Protein AF-A0A967GU86-F1 (afdb_monomer)

pLDDT: mean 85.0, std 12.87, range [40.53, 95.56]

Radius of gyration: 17.32 Å; Cα contacts (8 Å, |Δi|>4): 101; chains: 1; bounding box: 34×34×47 Å

Sequence (94 aa):
YPNPEVDLSVGIPFVNMADTWKYNDTGANLGTAWKEPGYNDNGAGWKSGPGLFGYETSSIPAPGIQTQFTNPRDNNPYIITYYYRKEFDYNGPL

Solvent-accessible surface area (backbone atoms only — not comparable to full-atom values): 6398 Å² total; per-residue (Å²): 131,87,70,86,82,67,59,74,89,59,67,82,75,73,72,60,73,68,40,72,30,38,34,28,79,73,43,72,88,68,79,76,58,73,79,44,90,88,47,80,68,88,48,93,59,49,45,75,39,36,34,45,70,43,65,82,91,70,93,60,69,87,86,44,72,60,25,78,47,75,55,56,86,76,39,85,74,72,50,89,51,73,47,78,47,75,91,64,87,80,89,69,87,132

Secondary structure (DSSP, 8-state):
---TT--TTS---SS-TTSEEEEE-S----TTGGGSTT----STTEEEEES-EE---SPPPTT--SEEPPPGGG-SS-----EEE------S--

Structure (mmCIF, N/CA/C/O backbone):
data_AF-A0A967GU86-F1
#
_entry.id   AF-A0A967GU86-F1
#
loop_
_atom_site.group_PDB
_atom_site.id
_atom_site.type_symbol
_atom_site.label_atom_id
_atom_site.label_alt_id
_atom_site.label_comp_id
_atom_site.label_asym_id
_atom_site.label_entity_id
_atom_site.label_seq_id
_atom_site.pdbx_PDB_ins_code
_atom_site.Cartn_x
_atom_site.Cartn_y
_atom_site.Cartn_z
_atom_site.occupancy
_atom_site.B_iso_or_equiv
_atom_site.auth_seq_id
_atom_site.auth_comp_id
_atom_site.auth_asym_id
_atom_site.auth_atom_id
_atom_site.pdbx_PDB_model_num
ATOM 1 N N . TYR A 1 1 ? -20.017 -11.281 32.203 1.00 40.53 1 TYR A N 1
ATOM 2 C CA . TYR A 1 1 ? -19.364 -12.603 32.224 1.00 40.53 1 TYR A CA 1
ATOM 3 C C . TYR A 1 1 ? -18.650 -12.780 30.895 1.00 40.53 1 TYR A C 1
ATOM 5 O O . TYR A 1 1 ? -19.309 -12.560 29.885 1.00 40.53 1 TYR A O 1
ATOM 13 N N . PRO A 1 2 ? -17.336 -13.053 30.860 1.00 43.22 2 PRO A N 1
ATOM 14 C CA . PRO A 1 2 ? -16.642 -13.277 29.595 1.00 43.22 2 PRO A CA 1
ATOM 15 C C . PRO A 1 2 ? -17.167 -14.574 28.962 1.00 43.22 2 PRO A C 1
ATOM 17 O O . PRO A 1 2 ? -17.330 -15.573 29.661 1.00 43.22 2 PRO A O 1
ATOM 20 N N . ASN A 1 3 ? -17.500 -14.528 27.670 1.00 59.19 3 ASN A N 1
ATOM 21 C CA . ASN A 1 3 ? -18.000 -15.680 26.922 1.00 59.19 3 ASN A CA 1
ATOM 22 C C . ASN A 1 3 ? -16.839 -16.663 26.663 1.00 59.19 3 ASN A C 1
ATOM 24 O O . ASN A 1 3 ? -15.860 -16.256 26.036 1.00 59.19 3 ASN A O 1
ATOM 28 N N . PRO A 1 4 ? -16.910 -17.924 27.123 1.00 59.06 4 PRO A N 1
ATOM 29 C CA . PRO A 1 4 ? -15.799 -18.875 27.035 1.00 59.06 4 PRO A CA 1
ATOM 30 C C . PRO A 1 4 ? -15.572 -19.482 25.637 1.00 59.06 4 PRO A C 1
ATOM 32 O O . PRO A 1 4 ? -14.639 -20.258 25.474 1.00 59.06 4 PRO A O 1
ATOM 35 N N . GLU A 1 5 ? -16.386 -19.145 24.631 1.00 61.22 5 GLU A N 1
ATOM 36 C CA . GLU A 1 5 ? -16.219 -19.633 23.247 1.00 61.22 5 GLU A CA 1
ATOM 37 C C . GLU A 1 5 ? -15.182 -18.860 22.423 1.00 61.22 5 GLU A C 1
ATOM 39 O O . GLU A 1 5 ? -14.833 -19.287 21.323 1.00 61.22 5 GLU A O 1
ATOM 44 N N . VAL A 1 6 ? -14.682 -17.723 22.916 1.00 55.06 6 VAL A N 1
ATOM 45 C CA . VAL A 1 6 ? -13.652 -16.970 22.193 1.00 55.06 6 VAL A CA 1
ATOM 46 C C . VAL A 1 6 ? -12.288 -17.550 22.548 1.00 55.06 6 VAL A C 1
ATOM 48 O O . VAL A 1 6 ? -11.677 -17.181 23.552 1.00 55.06 6 VAL A O 1
ATOM 51 N N . ASP A 1 7 ? -11.815 -18.471 21.715 1.00 55.88 7 ASP A N 1
ATOM 52 C CA . ASP A 1 7 ? -10.434 -18.934 21.754 1.00 55.88 7 ASP A CA 1
ATOM 53 C C . ASP A 1 7 ? -9.490 -17.794 21.337 1.00 55.88 7 ASP A C 1
ATOM 55 O O . ASP A 1 7 ? -9.282 -17.523 20.157 1.00 55.88 7 ASP A O 1
ATOM 59 N N . LEU A 1 8 ? -8.906 -17.117 22.326 1.00 53.56 8 LEU A N 1
ATOM 60 C CA . LEU A 1 8 ? -7.917 -16.058 22.107 1.00 53.56 8 LEU A CA 1
ATOM 61 C C . LEU A 1 8 ? -6.564 -16.594 21.596 1.00 53.56 8 LEU A C 1
ATOM 63 O O . LEU A 1 8 ? -5.692 -15.790 21.266 1.00 53.56 8 LEU A O 1
ATOM 67 N N . SER A 1 9 ? -6.365 -17.920 21.533 1.00 57.72 9 SER A N 1
ATOM 68 C CA . SER A 1 9 ? -5.174 -18.528 20.921 1.00 57.72 9 SER A CA 1
ATOM 69 C C . SER A 1 9 ? -5.218 -18.483 19.390 1.00 57.72 9 SER A C 1
ATOM 71 O O . SER A 1 9 ? -4.170 -18.461 18.742 1.00 57.72 9 SER A O 1
ATOM 73 N N . VAL A 1 10 ? -6.419 -18.357 18.818 1.00 55.62 10 VAL A N 1
ATOM 74 C CA . VAL A 1 10 ? -6.652 -18.014 17.416 1.00 55.62 10 VAL A CA 1
ATOM 75 C C . VAL A 1 10 ? -7.020 -16.535 17.376 1.00 55.62 10 VAL A C 1
ATOM 77 O O . VAL A 1 10 ? -8.189 -16.160 17.377 1.00 55.62 10 VAL A O 1
ATOM 80 N N . GLY A 1 11 ? -6.013 -15.658 17.396 1.00 58.12 11 GLY A N 1
ATOM 81 C CA . GLY A 1 11 ? -6.254 -14.232 17.181 1.00 58.12 11 GLY A CA 1
ATOM 82 C C . GLY A 1 11 ? -7.068 -14.044 15.900 1.00 58.12 11 GLY A C 1
ATOM 83 O O . GLY A 1 11 ? -6.681 -14.569 14.861 1.00 58.12 11 GLY A O 1
ATOM 84 N N . ILE A 1 12 ? -8.204 -13.345 15.969 1.00 63.28 12 ILE A N 1
ATOM 85 C CA . ILE A 1 12 ? -9.011 -13.035 14.783 1.00 63.28 12 ILE A CA 1
ATOM 86 C C . ILE A 1 12 ? -8.168 -12.082 13.923 1.00 63.28 12 ILE A C 1
ATOM 88 O O . ILE A 1 12 ? -7.927 -10.949 14.357 1.00 63.28 12 ILE A O 1
ATOM 92 N N . PRO A 1 13 ? -7.666 -12.503 12.746 1.00 72.56 13 PRO A N 1
ATOM 93 C CA . PRO A 1 13 ? -6.835 -11.625 11.943 1.00 72.56 13 PRO A CA 1
ATOM 94 C C . PRO A 1 13 ? -7.732 -10.556 11.316 1.00 72.56 13 PRO A C 1
ATOM 96 O O . PRO A 1 13 ? -8.529 -10.843 10.427 1.00 72.56 13 PRO A O 1
ATOM 99 N N . PHE A 1 14 ? -7.601 -9.311 11.775 1.00 79.69 14 PHE A N 1
ATOM 100 C CA . PHE A 1 14 ? -8.302 -8.169 11.173 1.00 79.69 14 PHE A CA 1
ATOM 101 C C . PHE A 1 14 ? -7.799 -7.857 9.758 1.00 79.69 14 PHE A C 1
ATOM 103 O O . PHE A 1 14 ? -8.517 -7.259 8.960 1.00 79.69 14 PHE A O 1
ATOM 110 N N . VAL A 1 15 ? -6.557 -8.249 9.459 1.00 84.44 15 VAL A N 1
ATOM 111 C CA . VAL A 1 15 ? -5.903 -8.040 8.169 1.00 84.44 15 VAL A CA 1
ATOM 112 C C . VAL A 1 15 ? -5.019 -9.243 7.850 1.00 84.44 15 VAL A C 1
ATOM 114 O O . VAL A 1 15 ? -4.199 -9.646 8.677 1.00 84.44 15 VAL A O 1
ATOM 117 N N . ASN A 1 16 ? -5.151 -9.796 6.645 1.00 84.81 16 ASN A N 1
ATOM 118 C CA . ASN A 1 16 ? -4.296 -10.875 6.142 1.00 84.81 16 ASN A CA 1
ATOM 119 C C . ASN A 1 16 ? -3.265 -10.361 5.130 1.00 84.81 16 ASN A C 1
ATOM 121 O O . ASN A 1 16 ? -3.445 -9.333 4.479 1.00 84.81 16 ASN A O 1
ATOM 125 N N . MET A 1 17 ? -2.187 -11.126 4.937 1.00 79.19 17 MET A N 1
ATOM 126 C CA . MET A 1 17 ? -1.090 -10.750 4.034 1.00 79.19 17 MET A CA 1
ATOM 127 C C . MET A 1 17 ? -1.532 -10.570 2.572 1.00 79.19 17 MET A C 1
ATOM 129 O O . MET A 1 17 ? -1.007 -9.701 1.884 1.00 79.19 17 MET A O 1
ATOM 133 N N . ALA A 1 18 ? -2.495 -11.369 2.107 1.00 82.69 18 ALA A N 1
ATOM 134 C CA . ALA A 1 18 ? -3.021 -11.321 0.740 1.00 82.69 18 ALA A CA 1
ATOM 135 C C . ALA A 1 18 ? -4.283 -10.452 0.600 1.00 82.69 18 ALA A C 1
ATOM 137 O O . ALA A 1 18 ? -4.869 -10.402 -0.483 1.00 82.69 18 ALA A O 1
ATOM 138 N N . ASP A 1 19 ? -4.717 -9.777 1.671 1.00 91.31 19 ASP A N 1
ATOM 139 C CA . ASP A 1 19 ? -5.876 -8.893 1.596 1.00 91.31 19 ASP A CA 1
ATOM 140 C C . ASP A 1 19 ? -5.672 -7.829 0.522 1.00 91.31 19 ASP A C 1
ATOM 142 O O . ASP A 1 19 ? -4.555 -7.401 0.241 1.00 91.31 19 ASP A O 1
ATOM 146 N N . THR A 1 20 ? -6.771 -7.363 -0.066 1.00 94.31 20 THR A N 1
ATOM 147 C CA . THR A 1 20 ? -6.720 -6.180 -0.924 1.00 94.31 20 THR A CA 1
ATOM 148 C C . THR A 1 20 ? -6.524 -4.937 -0.064 1.00 94.31 20 THR A C 1
ATOM 150 O O . THR A 1 20 ? -7.292 -4.704 0.878 1.00 94.31 20 THR A O 1
ATOM 153 N N . TRP A 1 21 ? -5.517 -4.143 -0.422 1.00 94.75 21 TRP A N 1
ATOM 154 C CA . TRP A 1 21 ? -5.221 -2.831 0.141 1.00 94.75 21 TRP A CA 1
ATOM 155 C C . TRP A 1 21 ? -5.513 -1.741 -0.884 1.00 94.75 21 TRP A C 1
ATOM 157 O O . TRP A 1 21 ? -5.467 -1.958 -2.099 1.00 94.75 21 TRP A O 1
ATOM 167 N N . LYS A 1 22 ? -5.767 -0.540 -0.377 1.00 95.50 22 LYS A N 1
ATOM 168 C CA . LYS A 1 22 ? -5.655 0.701 -1.134 1.00 95.50 22 LYS A CA 1
ATOM 169 C C . LYS A 1 22 ? -4.202 1.152 -1.090 1.00 95.50 22 LYS A C 1
ATOM 171 O O . LYS A 1 22 ? -3.568 1.083 -0.041 1.00 95.50 22 LYS A O 1
ATOM 176 N N . TYR A 1 23 ? -3.663 1.611 -2.206 1.00 95.38 23 TYR A N 1
ATOM 177 C CA . TYR A 1 23 ? -2.296 2.109 -2.261 1.00 95.38 23 TYR A CA 1
ATOM 178 C C . TYR A 1 23 ? -2.191 3.345 -3.143 1.00 95.38 23 TYR A C 1
ATOM 180 O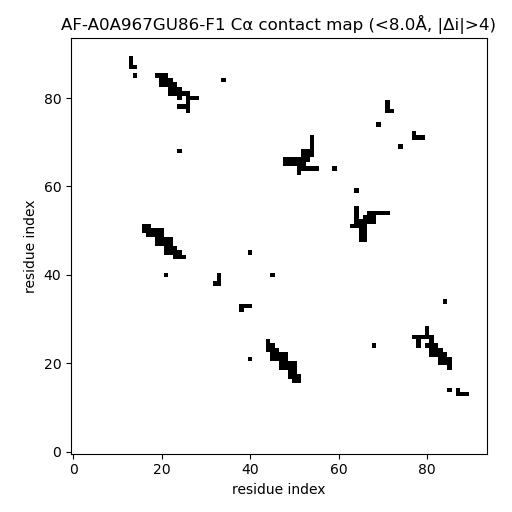 O . TYR A 1 23 ? -2.968 3.514 -4.079 1.00 95.38 23 TYR A O 1
ATOM 188 N N . ASN A 1 24 ? -1.220 4.201 -2.846 1.00 95.19 24 ASN A N 1
ATOM 189 C CA . ASN A 1 24 ? -0.868 5.348 -3.666 1.00 95.19 24 ASN A CA 1
ATOM 190 C C . ASN A 1 24 ? 0.625 5.282 -3.989 1.00 95.19 24 ASN A C 1
ATOM 192 O O . ASN A 1 24 ? 1.472 5.364 -3.098 1.00 95.19 24 ASN A O 1
ATOM 196 N N . ASP A 1 25 ? 0.915 5.109 -5.275 1.00 93.38 25 ASP A N 1
ATOM 197 C CA . ASP A 1 25 ? 2.248 4.965 -5.859 1.00 93.38 25 ASP A CA 1
ATOM 198 C C . ASP A 1 25 ? 2.672 6.206 -6.661 1.00 93.38 25 ASP A C 1
ATOM 200 O O . ASP A 1 25 ? 3.577 6.125 -7.480 1.00 93.38 25 ASP A O 1
ATOM 204 N N . THR A 1 26 ? 2.025 7.360 -6.453 1.00 91.69 26 THR A N 1
ATOM 205 C CA . THR A 1 26 ? 2.280 8.578 -7.250 1.00 91.69 26 THR A CA 1
ATOM 206 C C . THR A 1 26 ? 3.514 9.372 -6.814 1.00 91.69 26 THR A C 1
ATOM 208 O O . THR A 1 26 ? 3.938 10.281 -7.524 1.00 91.69 26 THR A O 1
ATOM 211 N N . GLY A 1 27 ? 4.071 9.084 -5.632 1.00 90.00 27 GLY A N 1
ATOM 212 C CA . GLY A 1 27 ? 5.141 9.879 -5.020 1.00 90.00 27 GLY A CA 1
ATOM 213 C C . GLY A 1 27 ? 4.698 11.229 -4.446 1.00 90.00 27 GLY A C 1
ATOM 214 O O . GLY A 1 27 ? 5.540 11.993 -3.976 1.00 90.00 27 GLY A O 1
ATOM 215 N N . ALA A 1 28 ? 3.398 11.539 -4.456 1.00 89.75 28 ALA A N 1
ATOM 216 C CA . ALA A 1 28 ? 2.867 12.760 -3.859 1.00 89.75 28 ALA A CA 1
ATOM 217 C C . ALA A 1 28 ? 3.031 12.758 -2.332 1.00 89.75 28 ALA A C 1
ATOM 219 O O . ALA A 1 28 ? 2.754 11.759 -1.682 1.00 89.75 28 ALA A O 1
ATOM 220 N N . ASN A 1 29 ? 3.401 13.890 -1.728 1.00 90.69 29 ASN A N 1
ATOM 221 C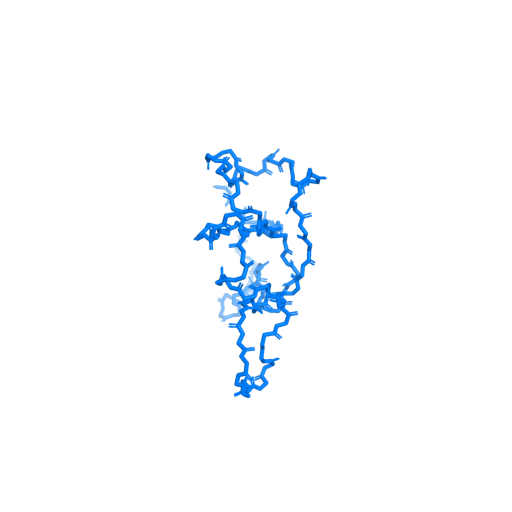 CA . ASN A 1 29 ? 3.394 14.017 -0.269 1.00 90.69 29 ASN A CA 1
ATOM 222 C C . ASN A 1 29 ? 1.958 14.253 0.233 1.00 90.69 29 ASN A C 1
ATOM 224 O O . ASN A 1 29 ? 1.445 15.368 0.146 1.00 90.69 29 ASN A O 1
ATOM 228 N N . LEU A 1 30 ? 1.323 13.215 0.784 1.00 91.44 30 LEU A N 1
ATOM 229 C CA . LEU A 1 30 ? -0.042 13.286 1.329 1.00 91.44 30 LEU A CA 1
ATOM 230 C C . LEU A 1 30 ? -0.108 13.877 2.752 1.00 91.44 30 LEU A C 1
ATOM 232 O O . LEU A 1 30 ? -1.186 13.962 3.346 1.00 91.44 30 LEU A O 1
ATOM 236 N N . GLY A 1 31 ? 1.035 14.262 3.327 1.00 91.38 31 GLY A N 1
ATOM 237 C CA . GLY A 1 31 ? 1.130 14.774 4.690 1.00 91.38 31 GLY A CA 1
ATOM 238 C C . GLY A 1 31 ? 0.707 13.735 5.731 1.00 91.38 31 GLY A C 1
ATOM 239 O O . GLY A 1 31 ? 1.071 12.562 5.649 1.00 91.38 31 GLY A O 1
ATOM 240 N N . THR A 1 32 ? -0.054 14.169 6.734 1.00 92.06 32 THR A N 1
ATOM 241 C CA . THR A 1 32 ? -0.491 13.328 7.860 1.00 92.06 32 THR A CA 1
ATOM 242 C C . THR A 1 32 ? -1.965 12.947 7.817 1.00 92.06 32 THR A C 1
ATOM 244 O O . THR A 1 32 ? -2.357 12.078 8.581 1.00 92.06 32 THR A O 1
ATOM 247 N N . ALA A 1 33 ? -2.778 13.551 6.948 1.00 93.38 33 ALA A N 1
ATOM 248 C CA . ALA A 1 33 ? -4.223 13.320 6.938 1.00 93.38 33 ALA A CA 1
ATOM 249 C C . ALA A 1 33 ? -4.613 11.935 6.391 1.00 93.38 33 ALA A C 1
ATOM 251 O O . ALA A 1 33 ? -5.640 11.396 6.776 1.00 93.38 33 ALA A O 1
ATOM 252 N N . TRP A 1 34 ? -3.793 11.340 5.517 1.00 92.94 34 TRP A N 1
ATOM 253 C CA . TRP A 1 34 ? -4.112 10.085 4.819 1.00 92.94 34 TRP A CA 1
ATOM 254 C C . TRP A 1 34 ? -4.339 8.878 5.742 1.00 92.94 34 TRP A C 1
ATOM 256 O O . TRP A 1 34 ? -5.037 7.937 5.373 1.00 92.94 34 TRP A O 1
ATOM 266 N N . LYS A 1 35 ? -3.737 8.887 6.935 1.00 91.69 35 LYS A N 1
ATOM 267 C CA . LYS A 1 35 ? -3.832 7.798 7.920 1.00 91.69 35 LYS A CA 1
ATOM 268 C C . LYS A 1 35 ? -5.042 7.926 8.847 1.00 91.69 35 LYS A C 1
ATOM 270 O O . LYS A 1 35 ? -5.301 7.007 9.615 1.00 91.69 35 LYS A O 1
ATOM 275 N N . GLU A 1 36 ? -5.752 9.052 8.805 1.00 93.38 36 GLU A N 1
ATOM 276 C CA . GLU A 1 36 ? -6.925 9.252 9.650 1.00 93.38 36 GLU A CA 1
ATOM 277 C C . GLU A 1 36 ? -8.080 8.342 9.185 1.00 93.38 36 GLU A C 1
ATOM 279 O O . GLU A 1 36 ? -8.247 8.142 7.972 1.00 93.38 36 GLU A O 1
ATOM 284 N N . PRO A 1 37 ? -8.909 7.810 10.107 1.00 89.50 37 PRO A N 1
ATOM 285 C CA . PRO A 1 37 ? -10.011 6.912 9.752 1.00 89.50 37 PRO A CA 1
ATOM 286 C C . PRO A 1 37 ? -10.996 7.519 8.746 1.00 89.50 37 PRO A C 1
ATOM 288 O O . PRO A 1 37 ? -11.458 6.837 7.843 1.00 89.50 37 PRO A O 1
ATOM 291 N N . GLY A 1 38 ? -11.278 8.822 8.858 1.00 89.38 38 GLY A N 1
ATOM 292 C CA . GLY A 1 38 ? -12.204 9.537 7.971 1.00 89.38 38 GLY A CA 1
ATOM 293 C C . GLY A 1 38 ? -11.601 10.030 6.651 1.00 89.38 38 GLY A C 1
ATOM 294 O O . GLY A 1 38 ? -12.242 10.813 5.950 1.00 89.38 38 GLY A O 1
ATOM 295 N N . TYR A 1 39 ? -10.360 9.660 6.321 1.00 91.75 39 TYR A N 1
ATOM 296 C CA . TYR A 1 39 ? -9.723 10.114 5.089 1.00 91.75 39 TYR A CA 1
ATOM 297 C C . TYR A 1 39 ? -10.364 9.476 3.851 1.00 91.75 39 TYR A C 1
ATOM 299 O O . TYR A 1 39 ? -10.489 8.257 3.758 1.00 91.75 39 TYR A O 1
ATOM 307 N N . ASN A 1 40 ? -10.721 10.311 2.873 1.00 89.75 40 ASN A N 1
ATOM 308 C CA . ASN A 1 40 ? -11.274 9.862 1.599 1.00 89.75 40 ASN A CA 1
ATOM 309 C C . ASN A 1 40 ? -10.152 9.462 0.627 1.00 89.75 40 ASN A C 1
ATOM 311 O O . ASN A 1 40 ? -9.495 10.319 0.034 1.00 89.75 40 ASN A O 1
ATOM 315 N N . ASP A 1 41 ? -9.980 8.160 0.420 1.00 88.44 41 ASP A N 1
ATOM 316 C CA . ASP A 1 41 ? -9.021 7.568 -0.516 1.00 88.44 41 ASP A CA 1
ATOM 317 C C . ASP A 1 41 ? -9.644 7.150 -1.860 1.00 88.44 41 ASP A C 1
ATOM 319 O O . ASP A 1 41 ? -9.058 6.372 -2.609 1.00 88.44 41 ASP A O 1
ATOM 323 N N . ASN A 1 42 ? -10.807 7.703 -2.221 1.00 86.44 42 ASN A N 1
ATOM 324 C CA . ASN A 1 42 ? -11.382 7.547 -3.565 1.00 86.44 42 ASN A CA 1
ATOM 325 C C . ASN A 1 42 ? -10.842 8.582 -4.572 1.00 86.44 42 ASN A C 1
ATOM 327 O O . ASN A 1 42 ? -11.289 8.638 -5.717 1.00 86.44 42 ASN A O 1
ATOM 331 N N . GLY A 1 43 ? -9.916 9.442 -4.136 1.00 81.06 43 GLY A N 1
ATOM 332 C CA . GLY A 1 43 ? -9.312 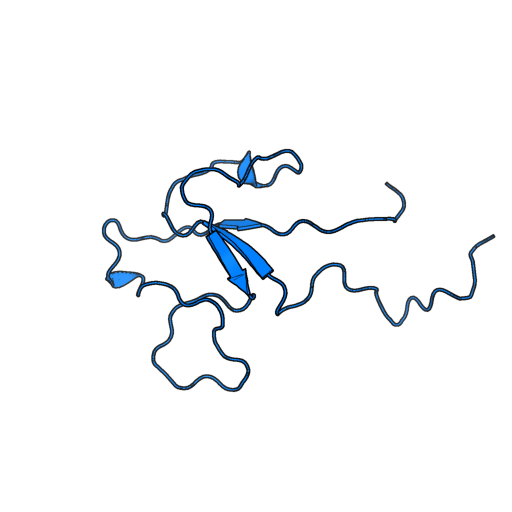10.493 -4.950 1.00 81.06 43 GLY A CA 1
ATOM 333 C C . GLY A 1 43 ? -8.234 10.003 -5.925 1.00 81.06 43 GLY A C 1
ATOM 334 O O . GLY A 1 43 ? -7.824 8.842 -5.925 1.00 81.06 43 GLY A O 1
ATOM 335 N N . ALA A 1 44 ? -7.736 10.931 -6.746 1.00 75.31 44 ALA A N 1
ATOM 336 C CA . ALA A 1 44 ? -6.681 10.662 -7.720 1.00 75.31 44 ALA A CA 1
ATOM 337 C C . ALA A 1 44 ? -5.417 10.075 -7.058 1.00 75.31 44 ALA A C 1
ATOM 339 O O . ALA A 1 44 ? -4.927 10.589 -6.054 1.00 75.31 44 ALA A O 1
ATOM 340 N N . GLY A 1 45 ? -4.883 9.004 -7.650 1.00 89.06 45 GLY A N 1
ATOM 341 C CA . GLY A 1 45 ? -3.653 8.339 -7.208 1.00 89.06 45 GLY A CA 1
ATOM 342 C C . GLY A 1 45 ? -3.856 7.124 -6.305 1.00 89.06 45 GLY A C 1
ATOM 343 O O . GLY A 1 45 ? -2.926 6.334 -6.172 1.00 89.06 45 GLY A O 1
ATOM 344 N N . TRP A 1 46 ? -5.050 6.924 -5.738 1.00 94.75 46 TRP A N 1
ATOM 345 C CA . TRP A 1 46 ? -5.365 5.710 -4.989 1.00 94.75 46 TRP A CA 1
ATOM 346 C C . TRP A 1 46 ? -5.835 4.589 -5.917 1.00 94.75 46 TRP A C 1
ATOM 348 O O . TRP A 1 46 ? -6.786 4.728 -6.685 1.00 94.75 46 TRP A O 1
ATOM 358 N N . LYS A 1 47 ? -5.154 3.453 -5.828 1.00 95.56 47 LYS A N 1
ATOM 359 C CA . LYS A 1 47 ? -5.425 2.209 -6.550 1.00 95.56 47 LYS A CA 1
ATOM 360 C C . LYS A 1 47 ? -5.709 1.099 -5.539 1.00 95.56 47 LYS A C 1
ATOM 362 O O . LYS A 1 47 ? -5.496 1.276 -4.342 1.00 95.56 47 LYS A O 1
ATOM 367 N N . SER A 1 48 ? -6.205 -0.042 -6.006 1.00 95.12 48 SER A N 1
ATOM 368 C CA . SER A 1 48 ? -6.454 -1.220 -5.169 1.00 95.12 48 SER A CA 1
ATOM 369 C C . SER A 1 48 ? -5.696 -2.423 -5.704 1.00 95.12 48 SER A C 1
ATOM 371 O O . SER A 1 48 ? -5.654 -2.626 -6.914 1.00 95.12 48 SER A O 1
ATOM 373 N N . GLY A 1 49 ? -5.113 -3.216 -4.809 1.00 94.81 49 GLY A N 1
ATOM 374 C CA . GLY A 1 49 ? -4.388 -4.430 -5.172 1.00 94.81 49 GLY A CA 1
ATOM 375 C C . GLY A 1 49 ? -4.150 -5.342 -3.967 1.00 94.81 49 GLY A C 1
ATOM 376 O O . GLY A 1 49 ? -4.183 -4.863 -2.828 1.00 94.81 49 GLY A O 1
ATOM 377 N N . PRO A 1 50 ? -3.962 -6.653 -4.185 1.00 95.00 50 PRO A N 1
ATOM 378 C CA . PRO A 1 50 ? -3.570 -7.582 -3.128 1.00 95.00 50 PRO A CA 1
ATOM 379 C C . PRO A 1 50 ? -2.236 -7.171 -2.489 1.00 95.00 50 PRO A C 1
ATOM 381 O O . PRO A 1 50 ? -1.375 -6.577 -3.143 1.00 95.00 50 PRO A O 1
ATOM 384 N N . GLY A 1 51 ? -2.056 -7.506 -1.211 1.00 90.62 51 GLY A N 1
ATOM 385 C CA . GLY A 1 51 ? -0.769 -7.370 -0.527 1.00 90.62 51 GLY A CA 1
ATOM 386 C C . GLY A 1 51 ? 0.372 -8.088 -1.253 1.00 90.62 51 GLY A C 1
ATOM 387 O O . GLY A 1 51 ? 0.130 -8.871 -2.162 1.00 90.62 51 GLY A O 1
ATOM 388 N N . LEU A 1 52 ? 1.619 -7.847 -0.830 1.00 92.56 52 LEU A N 1
ATOM 389 C CA . LEU A 1 52 ? 2.849 -8.206 -1.568 1.00 92.56 52 LEU A CA 1
ATOM 390 C C . LEU A 1 52 ? 3.088 -7.267 -2.756 1.00 92.56 52 LEU A C 1
ATOM 392 O O . LEU A 1 52 ? 3.024 -7.647 -3.926 1.00 92.56 52 LEU A O 1
ATOM 396 N N . PHE A 1 53 ? 3.351 -6.011 -2.404 1.00 93.12 53 PHE A N 1
ATOM 397 C CA . PHE A 1 53 ? 3.666 -4.924 -3.322 1.00 93.12 53 PHE A CA 1
ATOM 398 C C . PHE A 1 53 ? 5.151 -4.901 -3.667 1.00 93.12 53 PHE A C 1
ATOM 400 O O . PHE A 1 53 ? 5.993 -5.131 -2.798 1.00 93.12 53 PHE A O 1
ATOM 407 N N . GLY A 1 54 ? 5.480 -4.527 -4.899 1.00 92.50 54 GLY A N 1
ATOM 408 C CA . GLY A 1 54 ? 6.849 -4.163 -5.240 1.00 92.50 54 GLY A CA 1
ATOM 409 C C . GLY A 1 54 ? 7.186 -4.333 -6.707 1.00 92.50 54 GLY A C 1
ATOM 410 O O . GLY A 1 54 ? 6.332 -4.590 -7.551 1.00 92.50 54 GLY A O 1
ATOM 411 N N . TYR A 1 55 ? 8.472 -4.213 -6.994 1.00 92.44 55 TYR A N 1
ATOM 412 C CA . TYR A 1 55 ? 9.055 -4.522 -8.287 1.00 92.44 55 TYR A CA 1
ATOM 413 C C . TYR A 1 55 ? 10.175 -5.537 -8.069 1.00 92.44 55 TYR A C 1
ATOM 415 O O . TYR A 1 55 ? 11.086 -5.282 -7.287 1.00 92.44 55 TYR A O 1
ATOM 423 N N . GLU A 1 56 ? 10.102 -6.668 -8.760 1.00 91.69 56 GLU A N 1
ATOM 424 C CA . GLU A 1 56 ? 11.154 -7.680 -8.799 1.00 91.69 56 GLU A CA 1
ATOM 425 C C . GLU A 1 56 ? 11.159 -8.305 -10.196 1.00 91.69 56 GLU A C 1
ATOM 427 O O . GLU A 1 56 ? 10.106 -8.451 -10.819 1.00 91.69 56 GLU A O 1
ATOM 432 N N . THR A 1 57 ? 12.342 -8.652 -10.698 1.00 90.06 57 THR A N 1
ATOM 433 C CA . THR A 1 57 ? 12.511 -9.305 -12.007 1.00 90.06 57 THR A CA 1
ATOM 434 C C . THR A 1 57 ? 12.965 -10.754 -11.881 1.00 90.06 57 THR A C 1
ATOM 436 O O . THR A 1 57 ? 12.872 -11.518 -12.841 1.00 90.06 57 THR A O 1
ATOM 439 N N . SER A 1 58 ? 13.444 -11.142 -10.702 1.00 92.62 58 SER A N 1
ATOM 440 C CA . SER A 1 58 ? 13.853 -12.503 -10.378 1.00 92.62 58 SER A CA 1
ATOM 441 C C . SER A 1 58 ? 12.656 -13.373 -9.994 1.00 92.62 58 SER A C 1
ATOM 443 O O . SER A 1 58 ? 11.593 -12.892 -9.604 1.00 92.62 58 SER A O 1
ATOM 445 N N . SER A 1 59 ? 12.833 -14.693 -10.055 1.00 88.88 59 SER A N 1
ATOM 446 C CA . SER A 1 59 ? 11.822 -15.632 -9.571 1.00 88.88 59 SER A CA 1
ATOM 447 C C . SER A 1 59 ? 11.670 -15.532 -8.050 1.00 88.88 59 SER A C 1
ATOM 449 O O . SER A 1 59 ? 12.608 -15.856 -7.317 1.00 88.88 59 SER A O 1
ATOM 451 N N . ILE A 1 60 ? 10.485 -15.145 -7.579 1.00 89.25 60 ILE A N 1
ATOM 452 C CA . ILE A 1 60 ? 10.126 -15.171 -6.157 1.00 89.25 60 ILE A CA 1
ATOM 453 C C . ILE A 1 60 ? 9.288 -16.431 -5.888 1.00 89.25 60 ILE A C 1
ATOM 455 O O . ILE A 1 60 ? 8.369 -16.716 -6.662 1.00 89.25 60 ILE A O 1
ATOM 459 N N . PRO A 1 61 ? 9.561 -17.189 -4.808 1.00 91.12 61 PRO A N 1
ATOM 460 C CA . PRO A 1 61 ? 8.697 -18.285 -4.382 1.00 91.12 61 PRO A CA 1
ATOM 461 C C . PRO A 1 61 ? 7.241 -17.846 -4.200 1.00 91.12 61 PRO A C 1
ATOM 463 O O . PRO A 1 61 ? 6.961 -16.700 -3.847 1.00 91.12 61 PRO A O 1
ATOM 466 N N . ALA A 1 62 ? 6.310 -18.778 -4.404 1.00 89.00 62 ALA A N 1
ATOM 467 C CA . ALA A 1 62 ? 4.889 -18.507 -4.235 1.00 89.00 62 ALA A CA 1
ATOM 468 C C . ALA A 1 62 ? 4.575 -17.952 -2.824 1.00 89.00 62 ALA A C 1
ATOM 470 O O . ALA A 1 62 ? 5.153 -18.427 -1.843 1.00 89.00 62 ALA A O 1
ATOM 471 N N . PRO A 1 63 ? 3.646 -16.983 -2.703 1.00 89.25 63 PRO A N 1
ATOM 472 C CA . PRO A 1 63 ? 2.824 -16.419 -3.783 1.00 89.25 63 PRO A CA 1
ATOM 473 C C . PRO A 1 63 ? 3.510 -15.321 -4.627 1.00 89.25 63 PRO A C 1
ATOM 475 O O . PRO A 1 63 ? 2.927 -14.884 -5.611 1.00 89.25 63 PRO A O 1
ATOM 478 N 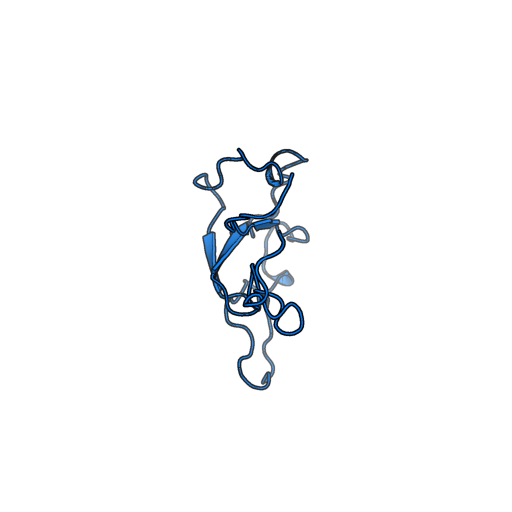N . GLY A 1 64 ? 4.734 -14.891 -4.309 1.00 91.44 64 GLY A N 1
ATOM 479 C CA . GLY A 1 64 ? 5.430 -13.824 -5.044 1.00 91.44 64 GLY A CA 1
ATOM 480 C C . GLY A 1 64 ? 4.782 -12.438 -4.902 1.00 91.44 64 GLY A C 1
ATOM 481 O O . GLY A 1 64 ? 3.891 -12.241 -4.080 1.00 91.44 64 GLY A O 1
ATOM 482 N N .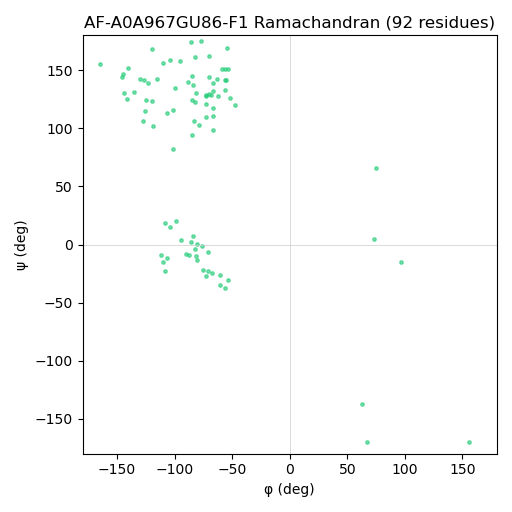 ILE A 1 65 ? 5.237 -11.462 -5.696 1.00 93.56 65 ILE A N 1
ATOM 483 C CA . ILE A 1 65 ? 4.600 -10.134 -5.775 1.00 93.56 65 ILE A CA 1
ATOM 484 C C . ILE A 1 65 ? 3.230 -10.281 -6.434 1.00 93.56 65 ILE A C 1
ATOM 486 O O . ILE A 1 65 ? 3.118 -10.851 -7.517 1.00 93.56 65 ILE A O 1
ATOM 490 N N . GLN A 1 66 ? 2.200 -9.743 -5.786 1.00 94.06 66 GLN A N 1
ATOM 491 C CA . GLN A 1 66 ? 0.823 -9.778 -6.286 1.00 94.06 66 GLN A CA 1
ATOM 492 C C . GLN A 1 66 ? 0.352 -8.400 -6.766 1.00 94.06 66 GLN A C 1
ATOM 494 O O . GLN A 1 66 ? -0.528 -8.323 -7.620 1.00 94.06 66 GLN A O 1
ATOM 499 N N . THR A 1 67 ? 0.967 -7.316 -6.279 1.00 94.88 67 THR A N 1
ATOM 500 C CA . THR A 1 67 ? 0.788 -5.975 -6.849 1.00 94.88 67 THR A CA 1
ATOM 501 C C . THR A 1 67 ? 2.119 -5.437 -7.350 1.00 94.88 67 THR A C 1
ATOM 503 O O . THR A 1 67 ? 2.959 -4.966 -6.580 1.00 94.88 67 THR A O 1
ATOM 506 N N . GLN A 1 68 ? 2.304 -5.506 -8.666 1.00 93.69 68 GLN A N 1
ATOM 507 C CA . GLN A 1 68 ? 3.533 -5.078 -9.318 1.00 93.69 68 GLN A CA 1
ATOM 508 C C . GLN A 1 68 ? 3.566 -3.560 -9.516 1.00 93.69 68 GLN A C 1
ATOM 510 O O . GLN A 1 68 ? 2.632 -2.962 -10.050 1.00 93.69 68 GLN A O 1
ATOM 515 N N . PHE A 1 69 ? 4.673 -2.944 -9.118 1.00 93.19 69 PHE A N 1
ATOM 516 C CA . PHE A 1 69 ? 4.973 -1.545 -9.384 1.00 93.19 69 PHE A CA 1
ATOM 517 C C . PHE A 1 69 ? 5.844 -1.387 -10.620 1.00 93.19 69 PHE A C 1
ATOM 519 O O . PHE A 1 69 ? 6.570 -2.298 -11.024 1.00 93.19 69 PHE A O 1
ATOM 526 N N . THR A 1 70 ? 5.798 -0.19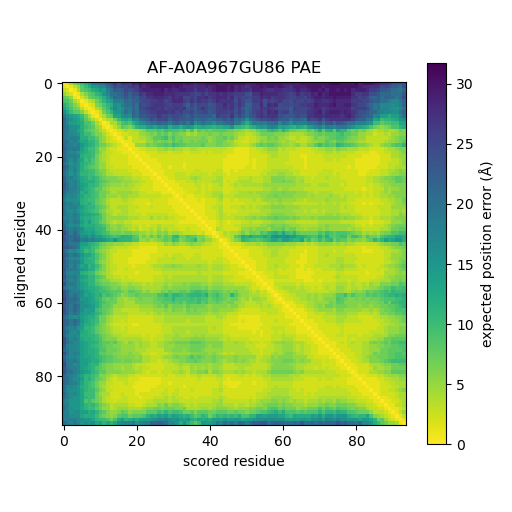0 -11.200 1.00 91.94 70 THR A N 1
ATOM 527 C CA . THR A 1 70 ? 6.822 0.255 -12.142 1.00 91.94 70 THR A CA 1
ATOM 528 C C . THR A 1 70 ? 8.181 0.177 -11.458 1.00 91.94 70 THR A C 1
ATOM 530 O O . THR A 1 70 ? 8.304 0.497 -10.272 1.00 91.94 70 THR A O 1
ATOM 533 N N . ASN A 1 71 ? 9.207 -0.227 -12.206 1.00 91.25 71 ASN A N 1
ATOM 534 C CA . ASN A 1 71 ? 10.588 -0.140 -11.756 1.00 91.25 71 ASN A CA 1
ATOM 535 C C . ASN A 1 71 ? 10.840 1.261 -11.173 1.00 91.25 71 ASN A C 1
ATOM 537 O O . ASN A 1 71 ? 10.696 2.245 -11.903 1.00 91.25 71 ASN A O 1
ATOM 541 N N . PRO A 1 72 ? 11.233 1.385 -9.892 1.00 85.88 72 PRO A N 1
ATOM 542 C CA . PRO A 1 72 ? 11.405 2.685 -9.258 1.00 85.88 72 PRO A CA 1
ATOM 543 C C . PRO A 1 72 ? 12.325 3.627 -10.039 1.00 85.88 72 PRO A C 1
ATOM 545 O O . PRO A 1 72 ? 12.114 4.835 -10.019 1.00 85.88 72 PRO A O 1
ATOM 548 N N . ARG A 1 73 ? 13.315 3.076 -10.758 1.00 87.44 73 ARG A N 1
ATOM 549 C CA . ARG A 1 73 ? 14.272 3.833 -11.583 1.00 87.44 73 ARG A CA 1
ATOM 550 C C . ARG A 1 73 ? 13.667 4.443 -12.846 1.00 87.44 73 ARG A C 1
ATOM 552 O O . ARG A 1 73 ? 14.229 5.407 -13.352 1.00 87.44 73 ARG A O 1
ATOM 559 N N . ASP A 1 74 ? 12.553 3.900 -13.326 1.00 92.62 74 ASP A N 1
ATOM 560 C CA . ASP A 1 74 ? 11.874 4.372 -14.536 1.00 92.62 74 ASP A CA 1
ATOM 561 C C . ASP A 1 74 ? 10.831 5.457 -14.211 1.00 92.62 74 ASP A C 1
ATOM 563 O O . ASP A 1 74 ? 10.294 6.105 -15.110 1.00 92.62 74 ASP A O 1
ATOM 567 N N . ASN A 1 75 ? 10.563 5.699 -12.923 1.00 90.62 75 ASN A N 1
ATOM 568 C CA . ASN A 1 75 ? 9.708 6.795 -12.488 1.00 90.62 75 ASN A CA 1
ATOM 569 C C . ASN A 1 75 ? 10.428 8.143 -12.657 1.00 90.62 75 ASN A C 1
ATOM 571 O O . ASN A 1 75 ? 11.537 8.343 -12.156 1.00 90.62 75 ASN A O 1
ATOM 575 N N . ASN A 1 76 ? 9.763 9.091 -13.318 1.00 88.69 76 ASN A N 1
ATOM 576 C CA . ASN A 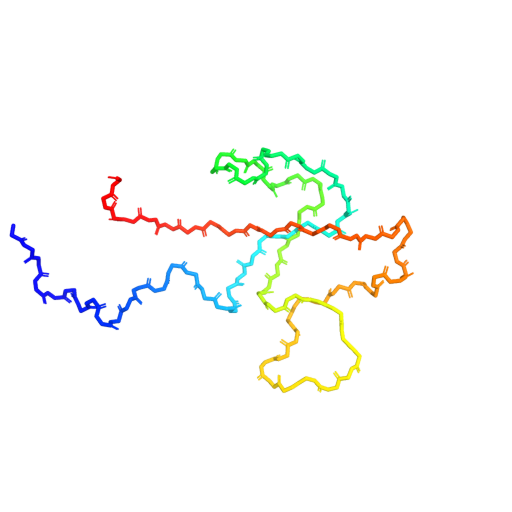1 76 ? 10.209 10.476 -13.446 1.00 88.69 76 ASN A CA 1
ATOM 577 C C . ASN A 1 76 ? 9.077 11.426 -13.007 1.00 88.69 76 ASN A C 1
ATOM 579 O O . ASN A 1 76 ? 8.107 11.579 -13.755 1.00 88.69 76 ASN A O 1
ATOM 583 N N . PRO A 1 77 ? 9.166 12.067 -11.827 1.00 88.75 77 PRO A N 1
ATOM 584 C CA . PRO A 1 77 ? 10.284 12.045 -10.876 1.00 88.75 77 PRO A CA 1
ATOM 585 C C . PRO A 1 77 ? 10.454 10.693 -10.166 1.00 88.75 77 PRO A C 1
ATOM 587 O O . PRO A 1 77 ? 9.530 9.886 -10.118 1.00 88.75 77 PRO A O 1
ATOM 590 N N . TYR A 1 78 ? 11.636 10.466 -9.587 1.00 89.75 78 TYR A N 1
ATOM 591 C CA . TYR A 1 78 ? 11.915 9.260 -8.806 1.00 89.75 78 TYR A CA 1
ATOM 592 C C . TYR A 1 78 ? 10.993 9.173 -7.580 1.00 89.75 78 TYR A C 1
ATOM 594 O O . TYR A 1 78 ? 10.907 10.115 -6.789 1.00 89.75 78 TYR A O 1
ATOM 602 N N . ILE A 1 79 ? 10.322 8.031 -7.410 1.00 90.19 79 ILE A N 1
ATOM 603 C CA . ILE A 1 79 ? 9.324 7.811 -6.354 1.00 90.19 79 ILE A CA 1
ATOM 604 C C . ILE A 1 79 ? 9.944 6.994 -5.221 1.00 90.19 79 ILE A C 1
ATOM 606 O O . ILE A 1 79 ? 10.284 5.823 -5.394 1.00 90.19 79 ILE A O 1
ATOM 610 N N . ILE A 1 80 ? 10.048 7.611 -4.042 1.00 87.12 80 ILE A N 1
ATOM 611 C CA . ILE A 1 80 ? 10.524 6.975 -2.798 1.00 87.12 80 ILE A CA 1
ATOM 612 C C . ILE A 1 80 ? 9.433 6.805 -1.744 1.00 87.12 80 ILE A C 1
ATOM 614 O O . ILE A 1 80 ? 9.663 6.171 -0.717 1.00 87.12 80 ILE A O 1
ATOM 618 N N . THR A 1 81 ? 8.257 7.388 -1.969 1.00 90.00 81 THR A N 1
ATOM 619 C CA . THR A 1 81 ? 7.168 7.403 -0.996 1.00 90.00 81 THR A CA 1
ATOM 620 C C . THR A 1 81 ? 5.954 6.707 -1.580 1.00 90.00 81 THR A C 1
ATOM 622 O O . THR A 1 81 ? 5.455 7.091 -2.636 1.00 90.00 81 THR A O 1
A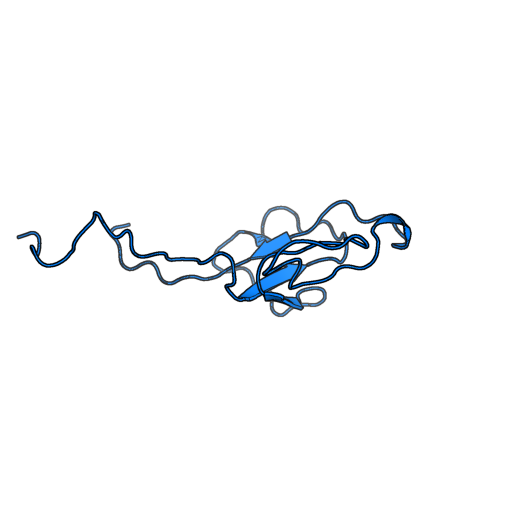TOM 625 N N . TYR A 1 82 ? 5.488 5.696 -0.856 1.00 92.88 82 TYR A N 1
ATOM 626 C CA . TYR A 1 82 ? 4.304 4.910 -1.165 1.00 92.88 82 TYR A CA 1
ATOM 627 C C . TYR A 1 82 ? 3.403 4.917 0.063 1.00 92.88 82 TYR A C 1
ATOM 629 O O . TYR A 1 82 ? 3.892 4.834 1.194 1.00 92.88 82 TYR A O 1
ATOM 637 N N . TYR A 1 83 ? 2.097 4.997 -0.158 1.00 94.69 83 TYR A N 1
ATOM 638 C CA . TYR A 1 83 ? 1.101 4.942 0.908 1.00 94.69 83 TYR A CA 1
ATOM 639 C C . TYR A 1 83 ? 0.246 3.698 0.746 1.00 94.69 83 TYR A C 1
ATOM 641 O O . TYR A 1 83 ? -0.096 3.334 -0.375 1.00 94.69 83 TYR A O 1
ATOM 649 N N . TYR A 1 84 ? -0.126 3.079 1.863 1.00 94.50 84 TYR A N 1
ATOM 650 C CA . TYR A 1 84 ? -0.950 1.874 1.900 1.00 94.50 84 TYR A CA 1
ATOM 651 C C . TYR A 1 84 ? -2.024 2.039 2.969 1.00 94.50 84 TYR A C 1
ATOM 653 O O . TYR A 1 84 ? -1.715 2.429 4.094 1.00 94.50 84 TYR A O 1
ATOM 661 N N . ARG A 1 85 ? -3.279 1.746 2.631 1.00 93.50 85 ARG A N 1
ATOM 662 C CA . ARG A 1 85 ? -4.433 1.813 3.532 1.00 93.50 85 ARG A CA 1
ATOM 663 C C . ARG A 1 85 ? -5.243 0.528 3.463 1.00 93.50 85 ARG A C 1
ATOM 665 O O . ARG A 1 85 ? -5.437 -0.052 2.393 1.00 93.50 85 ARG A O 1
ATOM 672 N N . LYS A 1 86 ? -5.738 0.119 4.623 1.00 91.00 86 LYS A N 1
ATOM 673 C CA . LYS A 1 86 ? -6.689 -0.972 4.792 1.00 91.00 86 LYS A CA 1
ATOM 674 C C . LYS A 1 86 ? -7.678 -0.569 5.867 1.00 91.00 86 LYS A C 1
ATOM 676 O O . LYS A 1 86 ? -7.275 -0.223 6.973 1.00 91.00 86 LYS A O 1
ATOM 681 N N . GLU A 1 87 ? -8.951 -0.628 5.518 1.00 89.06 87 GLU A N 1
ATOM 682 C CA . GLU A 1 87 ? -10.038 -0.550 6.482 1.00 89.06 87 GLU A CA 1
ATOM 683 C C . GLU A 1 87 ? -10.352 -1.962 6.978 1.00 89.06 87 GLU A C 1
ATOM 685 O O . GLU A 1 87 ? -10.307 -2.931 6.209 1.00 89.06 87 GLU A O 1
ATOM 690 N N . PHE A 1 88 ? -10.613 -2.072 8.274 1.00 86.75 88 PHE A N 1
ATOM 691 C CA . PHE A 1 88 ? -11.027 -3.300 8.935 1.00 86.75 88 PHE A CA 1
ATOM 692 C C . PHE A 1 88 ? -12.014 -2.950 10.046 1.00 86.75 88 PHE A C 1
ATOM 694 O O . PHE A 1 88 ? -11.894 -1.905 10.688 1.00 86.75 88 PHE A O 1
ATOM 701 N N . ASP A 1 89 ? -12.971 -3.839 10.282 1.00 85.06 89 ASP A N 1
ATOM 702 C CA . ASP A 1 89 ? -13.957 -3.658 11.339 1.00 85.06 89 ASP A CA 1
ATOM 703 C C . ASP A 1 89 ? -13.372 -4.105 12.681 1.00 85.06 89 ASP A C 1
ATOM 705 O O . ASP A 1 89 ? -12.959 -5.256 12.853 1.00 85.06 89 ASP A O 1
ATOM 709 N N . TYR A 1 90 ? -13.350 -3.193 13.652 1.00 81.69 90 TYR A N 1
ATOM 710 C CA . TYR A 1 90 ? -12.940 -3.481 15.021 1.00 81.69 90 TYR A CA 1
ATOM 711 C C . TYR A 1 90 ? -14.163 -3.511 15.939 1.00 81.69 90 TYR A C 1
ATOM 713 O O . TYR A 1 90 ? -14.791 -2.487 16.191 1.00 81.69 90 TYR A O 1
ATOM 721 N N . ASN A 1 91 ? -14.469 -4.696 16.467 1.00 79.94 91 ASN A N 1
ATOM 722 C CA . ASN A 1 91 ? -15.598 -4.929 17.375 1.00 79.94 91 ASN A CA 1
ATOM 723 C C . ASN A 1 91 ? -15.164 -5.078 18.847 1.00 79.94 91 ASN A C 1
ATOM 725 O O . ASN A 1 91 ? -15.919 -5.598 19.668 1.00 79.94 91 ASN A O 1
ATOM 729 N N . GLY A 1 92 ? -13.929 -4.691 19.181 1.00 75.44 92 GLY A N 1
ATOM 730 C CA . GLY A 1 92 ? -13.419 -4.738 20.551 1.00 75.44 92 GLY A CA 1
ATOM 731 C C . GLY A 1 92 ? -13.770 -3.484 21.365 1.00 75.44 92 GLY A C 1
ATOM 732 O O . GLY A 1 92 ? -14.330 -2.526 20.831 1.00 75.44 92 GLY A O 1
ATOM 733 N N . PRO A 1 93 ? -13.448 -3.470 22.671 1.00 73.56 93 PRO A N 1
ATOM 734 C CA . PRO A 1 93 ? -13.602 -2.273 23.492 1.00 73.56 93 PRO A CA 1
ATOM 735 C C . PRO A 1 93 ? -12.689 -1.143 22.985 1.00 73.56 93 PRO A C 1
ATOM 737 O O . PRO A 1 93 ? -11.567 -1.414 22.543 1.00 73.56 93 PRO A O 1
ATOM 740 N N . LEU A 1 94 ? -13.195 0.096 23.038 1.00 63.72 94 LEU A N 1
ATOM 741 C CA . LEU A 1 94 ? -12.437 1.327 22.772 1.00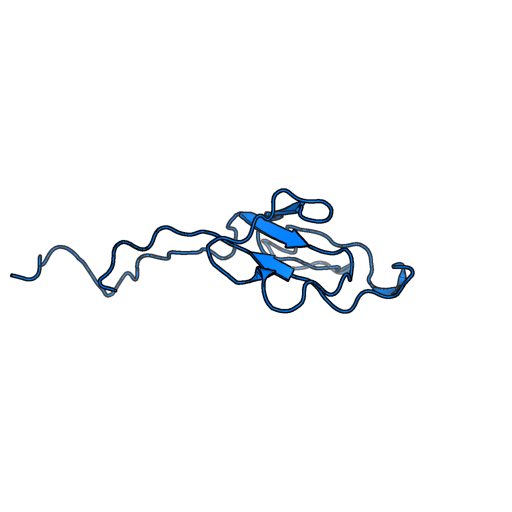 63.72 94 LEU A CA 1
ATOM 742 C C . LEU A 1 94 ? -11.444 1.635 23.898 1.00 63.72 94 LEU A C 1
ATOM 744 O O . LEU A 1 94 ? -11.801 1.390 25.074 1.00 63.72 94 LEU A O 1
#

Mean predicted aligned error: 7.62 Å

Foldseek 3Di:
DDDPPDPVVPPPPQDDQFDKKKKFQQLDCPDDQCADPPDDQPDPRIDIWTHQEEDDDDDDPPPHRGHYDDDQVPDVVRHPDMDIDDDGDDPDDD